Protein AF-X0QBK1-F1 (afdb_monomer)

Solvent-accessible surface area (backbone atoms only — not comparable to full-atom values): 8678 Å² total; per-residue (Å²): 113,50,48,31,39,77,82,34,88,88,35,53,48,76,91,67,54,60,68,76,69,37,38,46,51,24,40,30,43,67,43,90,43,58,64,50,28,72,42,51,38,61,77,75,58,67,80,71,78,30,36,36,35,44,28,54,73,32,58,67,84,60,80,48,94,87,53,78,83,53,75,64,64,56,69,23,43,55,21,43,40,80,62,66,90,90,69,81,79,73,44,44,31,45,34,30,36,44,87,45,61,31,70,42,71,88,78,53,58,99,80,63,76,50,67,46,57,52,52,38,27,73,68,60,24,30,37,37,55,62,37,79,72,58,71,95,39,46,82,32,78,44,80,44,77,64,75,135

Radius of gyration: 14.88 Å; Cα contacts (8 Å, |Δi|>4): 281; chains: 1; bounding box: 32×37×34 Å

pLDDT: mean 77.13, std 16.08, range [35.0, 94.81]

Nearest PDB structures (foldseek):
  3krv-assembly1_B  TM=7.026E-01  e=1.555E-03  Geobacillus stearothermophilus
  8hmo-assembly3_F  TM=6.474E-01  e=1.116E-02  Bacillus smithii
  4f46-assembly2_B  TM=2.440E-01  e=7.493E+00  Homo sapiens

Foldseek 3Di:
DDALCNPPVPGDDPVRDDQVLQKDKEAEAEDEDWFQEEAEVVNVADDDQEEYEYEYPQLDPQPDPPRDDDVSNLRGDYAYDDYPPPDAHRYSEYEYLADANHHGPVPDDPPRDNVPSNVCNVNNYHYHYNDDDPVVRHGHMDMGGHDD

Sequence (148 aa):
MDLPRHFYQDGPAFEDIPLERLSGPGVTLQIGIEPGGVIPLTTSTAPPKGFGQLTSSASTPAEQPGWAPTPTCCNTRASISMPPNGSSTRRQELAVDFATPDLPTYQRTARFDWPIRRYLLRHGVLITEHLKPTTGLAGRHAEFIFRP

Structure (mmCIF, N/CA/C/O backbone):
data_AF-X0QBK1-F1
#
_entry.id   AF-X0QB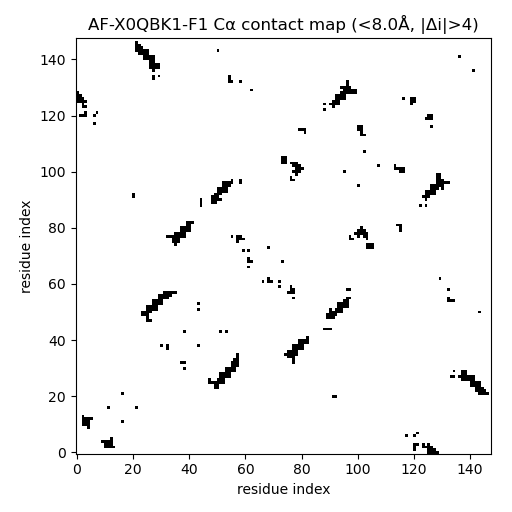K1-F1
#
loop_
_atom_site.group_PDB
_atom_site.id
_atom_site.type_symbol
_atom_site.label_atom_id
_atom_site.label_alt_id
_atom_site.label_comp_id
_atom_site.label_asym_id
_atom_site.label_entity_id
_atom_site.label_se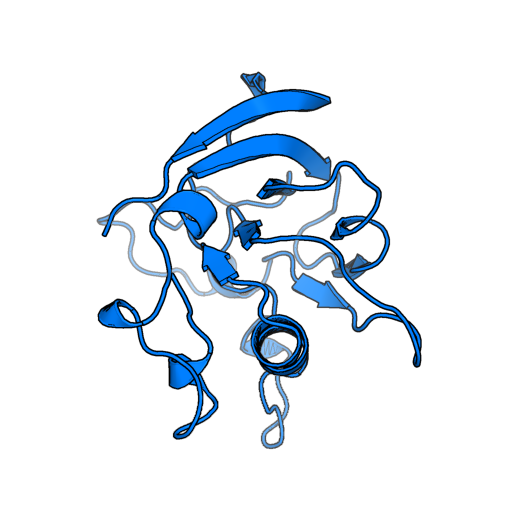q_id
_atom_site.pdbx_PDB_ins_code
_atom_site.Cartn_x
_atom_site.Cartn_y
_atom_site.Cartn_z
_atom_site.occupancy
_atom_site.B_iso_or_equiv
_atom_site.auth_seq_id
_atom_site.auth_comp_id
_atom_site.auth_asym_id
_atom_site.auth_atom_id
_atom_site.pdbx_PDB_model_num
ATOM 1 N N . MET A 1 1 ? -7.672 -2.990 -6.392 1.00 86.62 1 MET A N 1
ATOM 2 C CA . MET A 1 1 ? -7.022 -3.717 -5.289 1.00 86.62 1 MET A CA 1
ATOM 3 C C . MET A 1 1 ? -5.995 -4.643 -5.901 1.00 86.62 1 MET A C 1
ATOM 5 O O . MET A 1 1 ? -6.342 -5.375 -6.824 1.00 86.62 1 MET A O 1
ATOM 9 N N . ASP A 1 2 ? -4.772 -4.608 -5.391 1.00 92.31 2 ASP A N 1
ATOM 10 C CA . ASP A 1 2 ? -3.695 -5.483 -5.826 1.00 92.31 2 ASP A CA 1
ATOM 11 C C . ASP A 1 2 ? -3.560 -6.651 -4.854 1.00 92.31 2 ASP A C 1
ATOM 13 O O . ASP A 1 2 ? -3.513 -6.486 -3.631 1.00 92.31 2 ASP A O 1
ATOM 17 N N . LEU A 1 3 ? -3.472 -7.841 -5.435 1.00 92.44 3 LEU A N 1
ATOM 18 C CA . LEU A 1 3 ? -3.330 -9.117 -4.745 1.00 92.44 3 LEU A CA 1
ATOM 19 C C . LEU A 1 3 ? -1.997 -9.760 -5.117 1.00 92.44 3 LEU A C 1
ATOM 21 O O . LEU A 1 3 ? -1.411 -9.369 -6.124 1.00 92.44 3 LEU A O 1
ATOM 25 N N . PRO A 1 4 ? -1.503 -10.772 -4.385 1.00 94.00 4 PRO A N 1
ATOM 26 C CA . PRO A 1 4 ? -0.222 -11.392 -4.711 1.00 94.00 4 PRO A CA 1
ATOM 27 C C . PRO A 1 4 ? -0.101 -11.861 -6.167 1.00 94.00 4 PRO A C 1
ATOM 29 O O . PRO A 1 4 ? 0.947 -11.629 -6.777 1.00 94.00 4 PRO A O 1
ATOM 32 N N . ARG A 1 5 ? -1.180 -12.395 -6.770 1.00 94.81 5 ARG A N 1
ATOM 33 C CA . ARG A 1 5 ? -1.187 -12.787 -8.194 1.00 94.81 5 ARG A CA 1
ATOM 34 C C . ARG A 1 5 ? -0.971 -11.634 -9.184 1.00 94.81 5 ARG A C 1
ATOM 36 O O . ARG A 1 5 ? -0.636 -11.874 -10.338 1.00 94.81 5 ARG A O 1
ATOM 43 N N . HIS A 1 6 ? -1.070 -10.383 -8.740 1.00 92.31 6 HIS A N 1
ATOM 44 C CA . HIS A 1 6 ? -0.719 -9.216 -9.547 1.00 92.31 6 HIS A CA 1
ATOM 45 C C . HIS A 1 6 ? 0.781 -9.178 -9.923 1.00 92.31 6 HIS A C 1
ATOM 47 O O . HIS A 1 6 ? 1.121 -8.637 -10.970 1.00 92.31 6 HIS A O 1
ATOM 53 N N . PHE A 1 7 ? 1.673 -9.780 -9.118 1.00 93.94 7 PHE A N 1
ATOM 54 C CA . PHE A 1 7 ? 3.126 -9.842 -9.390 1.00 93.94 7 PHE A CA 1
ATOM 55 C C . PHE A 1 7 ? 3.731 -11.249 -9.360 1.00 93.94 7 PHE A C 1
ATOM 57 O O . PHE A 1 7 ? 4.786 -11.470 -9.957 1.00 93.94 7 PHE A O 1
ATOM 64 N N . TYR A 1 8 ? 3.104 -12.186 -8.654 1.00 94.56 8 TYR A N 1
ATOM 65 C CA . TYR A 1 8 ? 3.630 -13.527 -8.423 1.00 94.56 8 TYR A CA 1
ATOM 66 C C . TYR A 1 8 ? 2.646 -14.541 -8.994 1.00 94.56 8 TYR A C 1
ATOM 68 O O . TYR A 1 8 ? 1.541 -14.669 -8.482 1.00 94.56 8 TYR A O 1
ATOM 76 N N . GLN A 1 9 ? 3.012 -15.235 -10.074 1.00 92.69 9 GLN A N 1
ATOM 77 C CA . GLN A 1 9 ? 2.095 -16.150 -10.776 1.00 92.69 9 GLN A CA 1
ATOM 78 C C . GLN A 1 9 ? 1.555 -17.271 -9.875 1.00 92.69 9 GLN A C 1
ATOM 80 O O . GLN A 1 9 ? 0.427 -17.718 -10.053 1.00 92.69 9 GLN A O 1
ATOM 85 N N . ASP A 1 10 ? 2.354 -17.688 -8.899 1.00 94.06 10 ASP A N 1
ATOM 86 C CA . ASP A 1 10 ? 2.045 -18.676 -7.867 1.00 94.06 10 ASP A CA 1
ATOM 87 C C . ASP A 1 10 ? 1.361 -18.075 -6.625 1.00 94.06 10 ASP A C 1
ATOM 89 O O . ASP A 1 10 ? 0.983 -18.799 -5.706 1.00 94.06 10 ASP A O 1
ATOM 93 N N . GLY A 1 11 ? 1.181 -16.754 -6.582 1.00 93.50 11 GLY A N 1
ATOM 94 C CA . GLY A 1 11 ? 0.471 -16.071 -5.511 1.00 93.50 11 GLY A CA 1
ATOM 95 C C . GLY A 1 11 ? -1.044 -16.321 -5.553 1.00 93.50 11 GLY A C 1
ATOM 96 O O . GLY A 1 11 ? -1.608 -16.602 -6.621 1.00 93.50 11 GLY A O 1
ATOM 97 N N . PRO A 1 12 ? -1.741 -16.178 -4.409 1.00 93.75 12 PRO A N 1
ATOM 98 C CA . PRO A 1 12 ? -3.197 -16.256 -4.370 1.00 93.75 12 PRO A CA 1
ATOM 99 C C . PRO A 1 12 ? -3.834 -15.185 -5.265 1.00 93.75 12 PRO A C 1
ATOM 101 O O . PRO A 1 12 ? -3.420 -14.015 -5.257 1.00 93.75 12 PRO A O 1
ATOM 104 N N . ALA A 1 13 ? -4.826 -15.607 -6.047 1.00 93.38 13 ALA A N 1
ATOM 105 C CA . ALA A 1 13 ? -5.744 -14.717 -6.743 1.00 93.38 13 ALA A CA 1
ATOM 106 C C . ALA A 1 13 ? -6.838 -14.226 -5.797 1.00 93.38 13 ALA A C 1
ATOM 108 O O . ALA A 1 13 ? -6.838 -14.527 -4.607 1.00 93.38 13 ALA A O 1
ATOM 109 N N . PHE A 1 14 ? -7.766 -13.447 -6.341 1.00 90.62 14 PHE A N 1
ATOM 110 C CA . PHE A 1 14 ? -8.868 -12.880 -5.583 1.00 90.62 14 PHE A CA 1
ATOM 111 C C . PHE A 1 14 ? -9.750 -13.958 -4.941 1.00 90.62 14 PHE A C 1
ATOM 113 O O . PHE A 1 14 ? -10.032 -13.890 -3.749 1.00 90.62 14 PHE A O 1
ATOM 120 N N . GLU A 1 15 ? -10.117 -14.984 -5.705 1.00 91.69 15 GLU A N 1
ATOM 121 C CA . GLU A 1 15 ? -10.912 -16.131 -5.260 1.00 91.69 15 GLU A CA 1
ATOM 122 C C . GLU A 1 15 ? -10.236 -16.966 -4.161 1.00 91.69 15 GLU A C 1
ATOM 124 O O . GLU A 1 15 ? -10.919 -17.673 -3.423 1.00 91.69 15 GLU A O 1
ATOM 129 N N . ASP A 1 16 ? -8.913 -16.846 -4.022 1.00 93.19 16 ASP A N 1
ATOM 130 C CA . ASP A 1 16 ? -8.119 -17.545 -3.012 1.00 93.19 16 ASP A CA 1
ATOM 131 C C . ASP A 1 16 ? -8.011 -16.747 -1.695 1.00 93.19 16 ASP A C 1
ATOM 133 O O . ASP A 1 16 ? -7.461 -17.249 -0.711 1.00 93.19 16 ASP A O 1
ATOM 137 N N . ILE A 1 17 ? -8.483 -15.491 -1.654 1.00 90.19 17 ILE A N 1
ATOM 138 C CA . ILE A 1 17 ? -8.421 -14.650 -0.454 1.00 90.19 17 ILE A CA 1
ATOM 139 C C . ILE A 1 17 ? -9.628 -14.922 0.452 1.00 90.19 17 ILE A C 1
ATOM 141 O O . ILE A 1 17 ? -10.764 -14.666 0.052 1.00 90.19 17 ILE A O 1
ATOM 145 N N . PRO A 1 18 ? -9.407 -15.354 1.710 1.00 89.75 18 PRO A N 1
ATOM 146 C CA . PRO A 1 18 ? -10.483 -15.473 2.688 1.00 89.75 18 PRO A CA 1
ATOM 147 C C . PRO A 1 18 ? -11.174 -14.125 2.921 1.00 89.75 18 PRO A C 1
ATOM 149 O O . PRO A 1 18 ? -10.504 -13.098 3.056 1.00 89.75 18 PRO A O 1
ATOM 152 N N . LEU A 1 19 ? -12.506 -14.119 3.007 1.00 87.94 19 LEU A N 1
ATOM 153 C CA . LEU A 1 19 ? -13.298 -12.890 3.158 1.00 87.94 19 LEU A CA 1
ATOM 154 C C . LEU A 1 19 ? -12.931 -12.097 4.418 1.00 87.94 19 LEU A C 1
ATOM 156 O O . LEU A 1 19 ? -13.013 -10.871 4.426 1.00 87.94 19 LEU A O 1
ATOM 160 N N . GLU A 1 20 ? -12.455 -12.772 5.463 1.00 86.81 20 GLU A N 1
ATOM 161 C CA . GLU A 1 20 ? -12.002 -12.157 6.715 1.00 86.81 20 GLU A CA 1
ATOM 162 C C . GLU A 1 20 ? -10.771 -11.259 6.514 1.00 86.81 20 GLU A C 1
ATOM 164 O O . GLU A 1 20 ? -10.435 -10.461 7.386 1.00 86.81 20 GLU A O 1
ATOM 169 N N . ARG A 1 21 ? -10.098 -11.376 5.362 1.00 86.62 21 ARG A N 1
ATOM 170 C CA . ARG A 1 21 ? -8.988 -10.510 4.954 1.00 86.62 21 ARG A CA 1
ATOM 171 C C . ARG A 1 21 ? -9.421 -9.267 4.189 1.00 86.62 21 ARG A C 1
ATOM 173 O O . ARG A 1 21 ? -8.575 -8.421 3.922 1.00 86.62 21 ARG A O 1
ATOM 180 N N . LEU A 1 22 ? -10.700 -9.170 3.834 1.00 88.00 22 LEU A N 1
ATOM 181 C CA . LEU A 1 22 ? -11.277 -8.063 3.068 1.00 88.00 22 LEU A CA 1
ATOM 182 C C . LEU A 1 22 ? -12.087 -7.099 3.944 1.00 88.00 22 LEU A C 1
ATOM 184 O O . LEU A 1 22 ? -12.539 -6.055 3.476 1.00 88.00 22 LEU A O 1
ATOM 188 N N . SER A 1 23 ? -12.284 -7.429 5.219 1.00 87.75 23 SER A N 1
ATOM 189 C CA . SER A 1 23 ? -12.925 -6.536 6.178 1.00 87.75 23 SER A CA 1
ATOM 190 C C . SER A 1 23 ? -12.354 -6.687 7.575 1.00 87.75 23 SER A C 1
ATOM 192 O O . SER A 1 23 ? -11.931 -7.775 7.965 1.00 87.75 23 SER A O 1
ATOM 194 N N . GLY A 1 24 ? -12.380 -5.611 8.347 1.00 87.00 24 GLY A N 1
ATOM 195 C CA . GLY A 1 24 ? -11.992 -5.641 9.747 1.00 87.00 24 GLY A CA 1
ATOM 196 C C . GLY A 1 24 ? -11.592 -4.274 10.288 1.00 87.00 24 GLY A C 1
ATOM 197 O O . GLY A 1 24 ? -11.578 -3.274 9.560 1.00 87.00 24 GLY A O 1
ATOM 198 N N . PRO A 1 25 ? -11.188 -4.226 11.565 1.00 86.75 25 PRO A N 1
ATOM 199 C CA . PRO A 1 25 ? -10.786 -2.987 12.196 1.00 86.75 25 PRO A CA 1
ATOM 200 C C . PRO A 1 25 ? -9.473 -2.478 11.602 1.00 86.75 25 PRO A C 1
ATOM 202 O O . PRO A 1 25 ? -8.542 -3.235 11.299 1.00 86.75 25 PRO A O 1
ATOM 205 N N . GLY A 1 26 ? -9.373 -1.163 11.495 1.00 84.12 26 GLY A N 1
ATOM 206 C CA . GLY A 1 26 ? -8.177 -0.487 11.032 1.00 84.12 26 GLY A CA 1
ATOM 207 C C . GLY A 1 26 ? -8.072 0.936 11.544 1.00 84.12 26 GLY A C 1
ATOM 208 O O . GLY A 1 26 ? -8.914 1.403 12.311 1.00 84.12 26 GLY A O 1
ATOM 209 N N . VAL A 1 27 ? -7.030 1.632 11.102 1.00 84.00 27 VAL A N 1
ATOM 210 C CA . VAL A 1 27 ? -6.776 3.035 11.446 1.00 84.00 27 VAL A CA 1
ATOM 211 C C . VAL A 1 27 ? -6.546 3.863 10.187 1.00 84.00 27 VAL A C 1
ATOM 213 O O . VAL A 1 27 ? -5.885 3.417 9.248 1.00 84.00 27 VAL A O 1
ATOM 216 N N . THR A 1 28 ? -7.064 5.088 10.174 1.00 83.81 28 THR A N 1
ATOM 217 C CA . THR A 1 28 ? -6.702 6.075 9.148 1.00 83.81 28 THR A CA 1
ATOM 218 C C . THR A 1 28 ? -5.585 6.960 9.682 1.00 83.81 28 THR A C 1
ATOM 220 O O . THR A 1 28 ? -5.736 7.607 10.718 1.00 83.81 28 THR A O 1
ATOM 223 N N . LEU A 1 29 ? -4.460 7.007 8.978 1.00 82.25 29 LEU A N 1
ATOM 224 C CA . LEU A 1 29 ? -3.322 7.857 9.302 1.00 82.25 29 LEU A CA 1
ATOM 225 C C . LEU A 1 29 ? -3.253 9.001 8.298 1.00 82.25 29 LEU A C 1
ATOM 227 O O . LEU A 1 29 ? -3.024 8.787 7.107 1.00 82.25 29 LEU A O 1
ATOM 231 N N . GLN A 1 30 ? -3.408 10.224 8.797 1.00 82.44 30 GLN A N 1
ATOM 232 C CA . GLN A 1 30 ? -3.119 11.414 8.014 1.00 82.44 30 GLN A CA 1
ATOM 233 C C . GLN A 1 30 ? -1.636 11.735 8.116 1.00 82.44 30 GLN A C 1
ATOM 235 O O . GLN A 1 30 ? -1.113 11.972 9.204 1.00 82.44 30 GLN A O 1
ATOM 240 N N . ILE A 1 31 ? -0.965 11.737 6.969 1.00 79.06 31 ILE A N 1
ATOM 241 C CA . ILE A 1 31 ? 0.456 12.032 6.872 1.00 79.06 31 ILE A CA 1
ATOM 242 C C . ILE A 1 31 ? 0.607 13.385 6.182 1.00 79.06 31 ILE A C 1
ATOM 244 O O . ILE A 1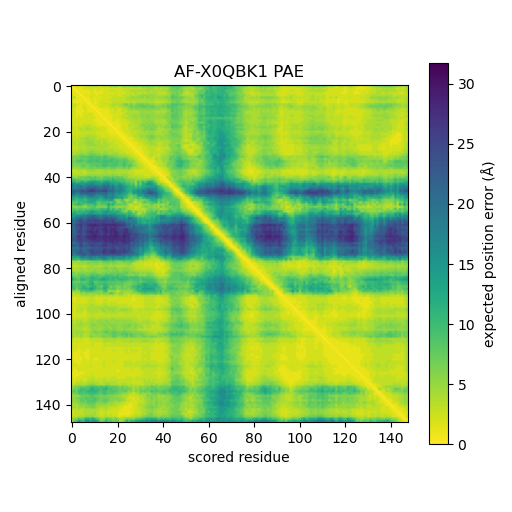 31 ? 0.268 13.550 5.008 1.00 79.06 31 ILE A O 1
ATOM 248 N N . GLY A 1 32 ? 1.102 14.358 6.947 1.00 77.69 32 GLY A N 1
ATOM 249 C CA . GLY A 1 32 ? 1.474 15.671 6.438 1.00 77.69 32 GLY A CA 1
ATOM 250 C C . GLY A 1 32 ? 2.784 15.568 5.671 1.00 77.69 32 GLY A C 1
ATOM 251 O O . GLY A 1 32 ? 3.851 15.543 6.280 1.00 77.69 32 GLY A O 1
ATOM 252 N N . ILE A 1 33 ? 2.696 15.475 4.348 1.00 76.06 33 ILE A N 1
ATOM 253 C CA . ILE A 1 33 ? 3.848 15.524 3.447 1.00 76.06 33 ILE A CA 1
ATOM 254 C C . ILE A 1 33 ? 3.573 16.499 2.316 1.00 76.06 33 ILE A C 1
ATOM 256 O O . ILE A 1 33 ? 2.432 16.670 1.877 1.00 76.06 33 ILE A O 1
ATOM 260 N N . GLU A 1 34 ? 4.650 17.111 1.844 1.00 75.19 34 GLU A N 1
ATOM 261 C CA . GLU A 1 34 ? 4.624 17.951 0.659 1.00 75.19 34 GLU A CA 1
ATOM 262 C C . GLU A 1 34 ? 4.384 17.119 -0.614 1.00 75.19 34 GLU A C 1
ATOM 264 O O . GLU A 1 34 ? 4.675 15.916 -0.643 1.00 75.19 34 GLU A O 1
ATOM 269 N N . PRO A 1 35 ? 3.891 17.754 -1.691 1.00 73.06 35 PRO A N 1
ATOM 270 C CA . PRO A 1 35 ? 3.925 17.222 -3.049 1.00 73.06 35 PRO A CA 1
ATOM 271 C C . PRO A 1 35 ? 5.239 16.499 -3.395 1.00 73.06 35 PRO A C 1
ATOM 273 O O . PRO A 1 35 ? 6.319 17.076 -3.310 1.00 73.06 35 PRO A O 1
AT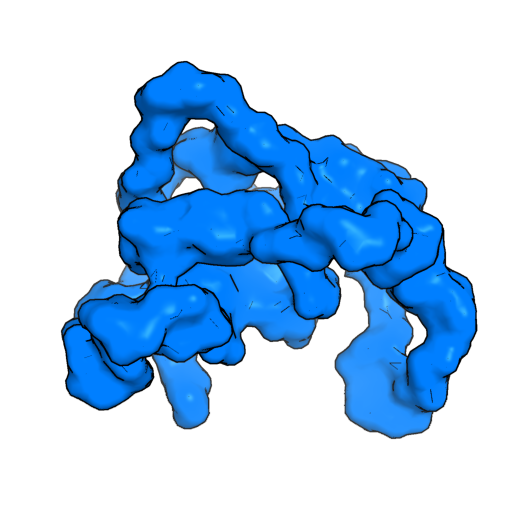OM 276 N N . GLY A 1 36 ? 5.150 15.234 -3.812 1.00 74.12 36 GLY A N 1
ATOM 277 C CA . GLY A 1 36 ? 6.309 14.393 -4.145 1.00 74.12 36 GLY A CA 1
ATOM 278 C C . GLY A 1 36 ? 7.028 13.794 -2.931 1.00 74.12 36 GLY A C 1
ATOM 279 O O . GLY A 1 36 ? 8.080 13.174 -3.089 1.00 74.12 36 GLY A O 1
ATOM 280 N N . GLY A 1 37 ? 6.483 13.981 -1.727 1.00 80.50 37 GLY A N 1
ATOM 281 C CA . GLY A 1 37 ? 7.044 13.471 -0.484 1.00 80.50 37 GLY A CA 1
ATOM 282 C C . GLY A 1 37 ? 7.104 11.944 -0.422 1.00 80.50 37 GLY A C 1
ATOM 283 O O . GLY A 1 37 ? 6.315 11.226 -1.041 1.00 80.50 37 GLY A O 1
ATOM 284 N N . VAL A 1 38 ? 8.051 11.443 0.371 1.00 85.06 38 VAL A N 1
ATOM 285 C CA . VAL A 1 38 ? 8.271 10.009 0.575 1.00 85.06 38 VAL A CA 1
ATOM 286 C C . VAL A 1 38 ? 7.888 9.638 2.004 1.00 85.06 38 VAL A C 1
ATOM 288 O O . VAL A 1 38 ? 8.446 10.156 2.969 1.00 85.06 38 VAL A O 1
ATOM 291 N N . ILE A 1 39 ? 6.931 8.728 2.134 1.00 84.62 39 ILE A N 1
ATOM 292 C CA . ILE A 1 39 ? 6.417 8.197 3.390 1.00 84.62 39 ILE A CA 1
ATOM 293 C C . ILE A 1 39 ? 7.249 6.967 3.771 1.00 84.62 39 ILE A C 1
ATOM 295 O O . ILE A 1 39 ? 7.274 5.990 3.024 1.00 84.62 39 ILE A O 1
ATOM 299 N N . PRO A 1 40 ? 7.903 6.931 4.939 1.00 82.31 40 PRO A N 1
ATOM 300 C CA . PRO A 1 40 ? 8.559 5.713 5.391 1.00 82.31 40 PRO A CA 1
ATOM 301 C C . PRO A 1 40 ? 7.550 4.580 5.591 1.00 82.31 40 PRO A C 1
ATOM 303 O O . PRO A 1 40 ? 6.536 4.762 6.273 1.00 82.31 40 PRO A O 1
ATOM 306 N N . LEU A 1 41 ? 7.828 3.377 5.068 1.00 76.75 41 LEU A N 1
ATOM 307 C CA . LEU A 1 41 ? 6.932 2.236 5.301 1.00 76.75 41 LEU A CA 1
ATOM 308 C C . LEU A 1 41 ? 6.809 1.906 6.799 1.00 76.75 41 LEU A C 1
ATOM 310 O O . LEU A 1 41 ? 5.772 1.420 7.238 1.00 76.75 41 LEU A O 1
ATOM 314 N N . THR A 1 42 ? 7.814 2.237 7.612 1.00 70.81 42 THR A N 1
ATOM 315 C CA . THR A 1 42 ? 7.765 2.124 9.081 1.00 70.81 42 THR A CA 1
ATOM 316 C C . THR A 1 42 ? 6.669 3.001 9.703 1.00 70.81 42 THR A C 1
ATOM 318 O O . THR A 1 42 ? 5.943 2.556 10.591 1.00 70.81 42 THR A O 1
ATOM 321 N N . THR A 1 43 ? 6.459 4.210 9.179 1.00 65.88 43 THR A N 1
ATOM 322 C CA . THR A 1 43 ? 5.345 5.100 9.558 1.00 65.88 43 THR A CA 1
ATOM 323 C C . THR A 1 43 ? 4.001 4.529 9.102 1.00 65.88 43 THR A C 1
ATOM 325 O O . THR A 1 43 ? 2.997 4.643 9.799 1.00 65.88 43 THR A O 1
ATOM 328 N N . SER A 1 44 ? 3.999 3.824 7.970 1.00 58.66 44 SER A N 1
ATOM 329 C CA . SER A 1 44 ? 2.861 3.052 7.463 1.00 58.66 44 SER A CA 1
ATOM 330 C C . SER A 1 44 ? 2.707 1.665 8.105 1.00 58.66 44 SER A C 1
ATOM 332 O O . SER A 1 44 ? 1.928 0.857 7.621 1.00 58.66 44 SER A O 1
ATOM 334 N N . THR A 1 45 ? 3.446 1.310 9.159 1.00 54.28 45 THR A N 1
ATOM 335 C CA . THR A 1 45 ? 3.364 -0.042 9.760 1.00 54.28 45 THR A CA 1
ATOM 336 C C . THR A 1 45 ? 3.282 -0.050 11.286 1.00 54.28 45 THR A C 1
ATOM 338 O O . THR A 1 45 ? 3.051 -1.115 11.859 1.00 54.28 45 THR A O 1
ATOM 341 N N . ALA A 1 46 ? 3.351 1.108 11.954 1.00 47.03 46 ALA A N 1
ATOM 342 C CA . ALA A 1 46 ? 3.047 1.214 13.385 1.00 47.03 46 ALA A CA 1
ATOM 343 C C . ALA A 1 46 ? 1.581 0.783 13.684 1.00 47.03 46 ALA A C 1
ATOM 345 O O . ALA A 1 46 ? 0.703 1.032 12.849 1.00 47.03 46 ALA A O 1
ATOM 346 N N . PRO A 1 47 ? 1.316 0.071 14.805 1.00 48.81 47 PRO A N 1
ATOM 347 C CA . PRO A 1 47 ? 0.207 -0.887 14.922 1.00 48.81 47 PRO A CA 1
ATOM 348 C C . PRO A 1 47 ? -1.130 -0.206 15.275 1.00 48.81 47 PRO A C 1
ATOM 350 O O . PRO A 1 47 ? -1.130 0.845 15.914 1.00 48.81 47 PRO A O 1
ATOM 353 N N . PRO A 1 48 ? -2.268 -0.800 14.863 1.00 49.47 48 PRO A N 1
ATOM 354 C CA . PRO A 1 48 ? -2.696 -2.126 15.323 1.00 49.47 48 PRO A CA 1
ATOM 355 C C . PRO A 1 48 ? -2.664 -3.199 14.225 1.00 49.47 48 PRO A C 1
ATOM 357 O O . PRO A 1 48 ? -2.566 -2.900 13.039 1.00 49.47 48 PRO A O 1
ATOM 360 N N . LYS A 1 49 ? -2.767 -4.477 14.620 1.00 53.38 49 LYS A N 1
ATOM 361 C CA . LYS A 1 49 ? -3.153 -5.565 13.701 1.00 53.38 49 LYS A CA 1
ATOM 362 C C . LYS A 1 49 ? -4.406 -5.129 12.926 1.00 53.38 49 LYS A C 1
ATOM 364 O O . LYS A 1 49 ? -5.369 -4.726 13.570 1.00 53.38 49 LYS A O 1
ATOM 369 N N . GLY A 1 50 ? -4.408 -5.243 11.599 1.00 58.59 50 GLY A N 1
ATOM 370 C CA . GLY A 1 50 ? -5.590 -4.923 10.792 1.00 58.59 50 GLY A CA 1
ATOM 371 C C . GLY A 1 50 ? -5.289 -4.089 9.552 1.00 58.59 50 GLY A C 1
ATOM 372 O O . GLY A 1 50 ? -4.216 -4.218 8.952 1.00 58.59 50 GLY A O 1
ATOM 373 N N . PHE A 1 51 ? -6.272 -3.280 9.172 1.00 60.25 51 PHE A N 1
ATOM 374 C CA . PHE A 1 51 ? -6.260 -2.423 7.989 1.00 60.25 51 PHE A CA 1
ATOM 375 C C . PHE A 1 51 ? -5.638 -1.066 8.318 1.00 60.25 51 PHE A C 1
ATOM 377 O O . PHE A 1 51 ? -5.739 -0.570 9.443 1.00 60.25 51 PHE A O 1
ATOM 384 N N . GLY A 1 52 ? -4.991 -0.436 7.343 1.00 64.00 52 GLY A N 1
ATOM 385 C CA . GLY A 1 52 ? -4.532 0.934 7.520 1.00 64.00 52 GLY A CA 1
ATOM 386 C C . GLY A 1 52 ? -4.671 1.739 6.248 1.00 64.00 52 GLY A C 1
ATOM 387 O O . GLY A 1 52 ? -4.107 1.358 5.225 1.00 64.00 52 GLY A O 1
ATOM 388 N N . GLN A 1 53 ? -5.387 2.858 6.336 1.00 71.62 53 GLN A N 1
ATOM 389 C CA . GLN A 1 53 ? -5.452 3.843 5.266 1.00 71.62 53 GLN A CA 1
ATOM 390 C C . GLN A 1 53 ? -4.427 4.941 5.532 1.00 71.62 53 GLN A C 1
ATOM 392 O O . GLN A 1 53 ? -4.457 5.578 6.583 1.00 71.62 53 GLN A O 1
ATOM 397 N N . LEU A 1 54 ? -3.528 5.173 4.584 1.00 71.50 54 LEU A N 1
ATOM 398 C CA . LEU A 1 54 ? -2.727 6.382 4.541 1.00 71.50 54 LEU A CA 1
ATOM 399 C C . LEU A 1 54 ? -3.449 7.418 3.695 1.00 71.50 54 LEU A C 1
ATOM 401 O O . LEU A 1 54 ? -3.780 7.160 2.539 1.00 71.50 54 LEU A O 1
ATOM 405 N N . THR A 1 55 ? -3.651 8.593 4.272 1.00 65.25 55 THR A N 1
ATOM 406 C CA . THR A 1 55 ? -4.110 9.766 3.532 1.00 65.25 55 THR A CA 1
ATOM 407 C C . THR A 1 55 ? -2.994 10.792 3.501 1.00 65.25 55 THR A C 1
ATOM 409 O O . THR A 1 55 ? -2.486 11.167 4.566 1.00 65.25 55 THR A O 1
ATOM 412 N N . SER A 1 56 ? -2.615 11.253 2.314 1.00 60.62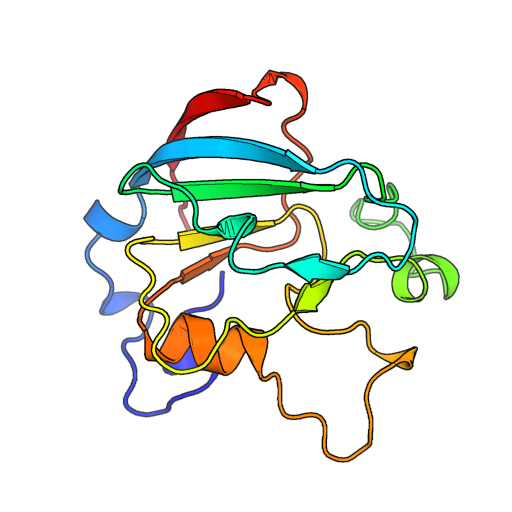 56 SER A N 1
ATOM 413 C CA . SER A 1 56 ? -1.631 12.323 2.168 1.00 60.62 56 SER A CA 1
ATOM 414 C C . SER A 1 56 ? -2.320 13.685 2.050 1.00 60.62 56 SER A C 1
ATOM 416 O O . SER A 1 56 ? -3.353 13.832 1.406 1.00 60.62 56 SER A O 1
ATOM 418 N N . SER A 1 57 ? -1.744 14.728 2.645 1.00 56.72 57 SER A N 1
ATOM 419 C CA . SER A 1 57 ? -2.176 16.111 2.371 1.00 56.72 57 SER A CA 1
ATOM 420 C C . SER A 1 57 ? -1.862 16.563 0.939 1.00 56.72 57 SER A C 1
ATOM 422 O 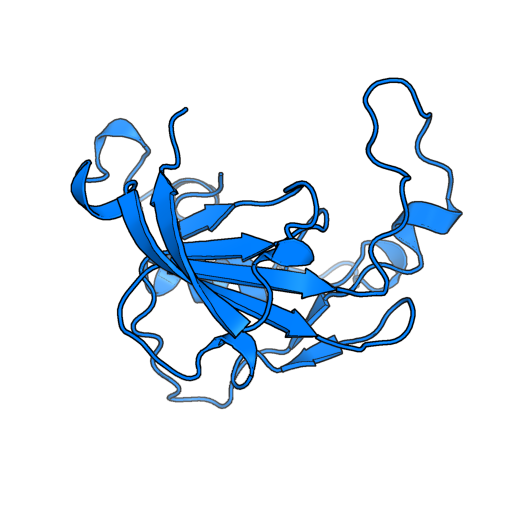O . SER A 1 57 ? -2.429 17.544 0.467 1.00 56.72 57 SER A O 1
ATOM 424 N N . ALA A 1 58 ? -0.966 15.846 0.254 1.00 52.03 58 ALA A N 1
ATOM 425 C CA . ALA A 1 58 ? -0.533 16.104 -1.116 1.00 52.03 58 ALA A CA 1
ATOM 426 C C . ALA A 1 58 ? -1.442 15.463 -2.183 1.00 52.03 58 ALA A C 1
ATOM 428 O O . ALA A 1 58 ? -1.172 15.596 -3.381 1.00 52.03 58 ALA A O 1
ATOM 429 N N . SER A 1 59 ? -2.512 14.775 -1.771 1.00 52.09 59 SER A N 1
ATOM 430 C CA . SER A 1 59 ? -3.488 14.144 -2.660 1.00 52.09 59 SER A CA 1
ATOM 431 C C . SER A 1 59 ? -4.214 15.223 -3.454 1.00 52.09 59 SER A C 1
ATOM 433 O O . SER A 1 59 ? -5.148 15.869 -2.978 1.00 52.09 59 SER A O 1
ATOM 435 N N . THR A 1 60 ? -3.740 15.479 -4.671 1.00 44.62 60 THR A N 1
ATOM 436 C CA . THR A 1 60 ? -4.382 16.443 -5.561 1.00 44.62 60 THR A CA 1
ATOM 437 C C . THR A 1 60 ? -5.737 15.890 -6.025 1.00 44.62 60 THR A C 1
ATOM 439 O O . THR A 1 60 ? -5.856 14.684 -6.234 1.00 44.62 60 THR A O 1
ATOM 442 N N . PRO A 1 61 ? -6.764 16.734 -6.253 1.00 43.53 61 PRO A N 1
ATOM 443 C CA . PRO A 1 61 ? -8.108 16.308 -6.687 1.00 43.53 61 PRO A CA 1
ATOM 444 C C . PRO A 1 61 ? -8.182 15.610 -8.061 1.00 43.53 61 PRO A C 1
ATOM 446 O O . PRO A 1 61 ? -9.270 15.421 -8.599 1.00 43.53 61 PRO A O 1
ATOM 449 N N . ALA A 1 62 ? -7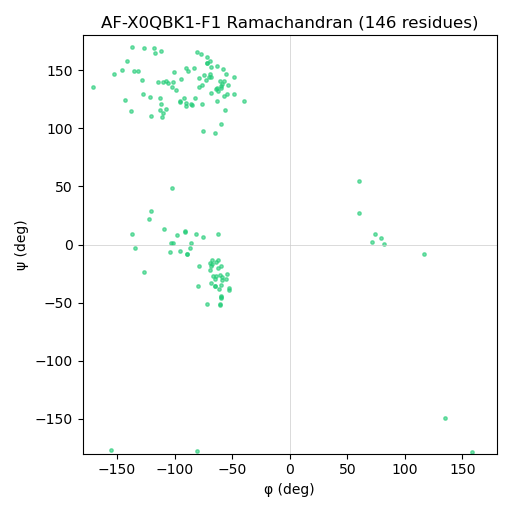.045 15.272 -8.666 1.00 43.41 62 ALA A N 1
ATOM 450 C CA . ALA A 1 62 ? -6.889 14.979 -10.085 1.00 43.41 62 ALA A CA 1
ATOM 451 C C . ALA A 1 62 ? -7.415 13.605 -10.538 1.00 43.41 62 ALA A C 1
ATOM 453 O O . ALA A 1 62 ? -7.212 13.233 -11.688 1.00 43.41 62 ALA A O 1
ATOM 454 N N . GLU A 1 63 ? -8.086 12.853 -9.667 1.00 45.88 63 GLU A N 1
ATOM 455 C CA . GLU A 1 63 ? -8.597 11.508 -9.970 1.00 45.88 63 GLU A CA 1
ATOM 456 C C . GLU A 1 63 ? -10.121 11.419 -9.804 1.00 45.88 63 GLU A C 1
ATOM 458 O O . GLU A 1 63 ? -10.687 10.368 -9.521 1.00 45.88 63 GLU A O 1
ATOM 463 N N . GLN A 1 64 ? -10.812 12.544 -10.005 1.00 39.19 64 GLN A N 1
ATOM 464 C CA . GLN A 1 64 ? -12.243 12.541 -10.306 1.00 39.19 64 GLN A CA 1
ATOM 465 C C . GLN A 1 64 ? -12.455 11.930 -11.708 1.00 39.19 64 GLN A C 1
ATOM 467 O O . GLN A 1 64 ? -11.799 12.377 -12.658 1.00 39.19 64 GLN A O 1
ATOM 472 N N . PRO A 1 65 ? -13.365 10.951 -11.887 1.00 35.47 65 PRO A N 1
ATOM 473 C CA . PRO A 1 65 ? -13.707 10.434 -13.210 1.00 35.47 65 PRO A CA 1
ATOM 474 C C . PRO A 1 65 ? -14.174 11.587 -14.111 1.00 35.47 65 PRO A C 1
ATOM 476 O O . PRO A 1 65 ? -15.180 12.230 -13.823 1.00 35.47 65 PRO A O 1
ATOM 479 N N . GLY A 1 66 ? -13.421 11.876 -15.177 1.00 37.72 66 GLY A N 1
ATOM 480 C CA . GLY A 1 66 ? -13.709 12.966 -16.121 1.00 37.72 66 GLY A CA 1
ATOM 481 C C . GLY A 1 66 ? -12.658 14.079 -16.187 1.00 37.72 66 GLY A C 1
ATOM 482 O O . GLY A 1 66 ? -12.721 14.904 -17.096 1.00 37.72 66 GLY A O 1
ATOM 483 N N . TRP A 1 67 ? -11.663 14.094 -15.295 1.00 35.00 67 TRP A N 1
ATOM 484 C CA . TRP A 1 67 ? -10.514 14.994 -15.425 1.00 35.00 67 TRP A CA 1
ATOM 485 C C . TRP A 1 67 ? -9.402 14.304 -16.227 1.00 35.00 67 TRP A C 1
ATOM 487 O O . TRP A 1 67 ? -8.904 13.252 -15.832 1.00 35.00 67 TRP A O 1
ATOM 497 N N . ALA A 1 68 ? -9.015 14.867 -17.375 1.00 40.41 68 ALA A N 1
ATOM 498 C CA . ALA A 1 68 ? -7.876 14.357 -18.138 1.00 40.41 68 ALA A CA 1
ATOM 499 C C . ALA A 1 68 ? -6.607 14.422 -17.264 1.00 40.41 68 ALA A C 1
ATOM 501 O O . ALA A 1 68 ? -6.403 15.446 -16.604 1.00 40.41 68 ALA A O 1
ATOM 502 N N . PRO A 1 69 ? -5.746 13.385 -17.243 1.00 45.69 69 PRO A N 1
ATOM 503 C CA . PRO A 1 69 ? -4.529 13.403 -16.443 1.00 45.69 69 PRO A CA 1
ATOM 504 C C . PRO A 1 69 ? -3.657 14.574 -16.899 1.00 45.69 69 PRO A C 1
ATOM 506 O O . PRO A 1 69 ? -3.029 14.534 -17.956 1.00 45.69 69 PRO A O 1
ATOM 509 N N . THR A 1 70 ? -3.634 15.653 -16.120 1.00 45.78 70 THR A N 1
ATOM 510 C CA . THR A 1 70 ? -2.688 16.738 -16.354 1.00 45.78 70 THR A CA 1
ATOM 511 C C . THR A 1 70 ? -1.304 16.237 -15.935 1.00 45.78 70 THR A C 1
ATOM 513 O O . THR A 1 70 ? -1.191 15.539 -14.925 1.00 45.78 70 THR A O 1
ATOM 516 N N . PRO A 1 71 ? -0.219 16.568 -16.654 1.00 45.97 71 PRO A N 1
ATOM 517 C CA . PRO A 1 71 ? 1.131 16.101 -16.311 1.00 45.97 71 PRO A CA 1
ATOM 518 C C . PRO A 1 71 ? 1.536 16.436 -14.864 1.00 45.97 71 PRO A C 1
ATOM 520 O O . PRO A 1 71 ? 2.315 15.713 -14.248 1.00 45.97 71 PRO A O 1
ATOM 523 N N . THR A 1 72 ? 0.942 17.477 -14.279 1.00 49.28 72 THR A N 1
ATOM 524 C CA . THR A 1 72 ? 1.154 17.894 -12.891 1.00 49.28 72 THR A CA 1
ATOM 525 C C . THR A 1 72 ? 0.675 16.867 -11.864 1.00 49.28 72 THR A C 1
ATOM 527 O O . THR A 1 72 ? 1.349 16.692 -10.855 1.00 49.28 72 THR A O 1
ATOM 530 N N . CYS A 1 73 ? -0.430 16.146 -12.108 1.00 50.22 73 CYS A N 1
ATOM 531 C CA . CYS A 1 73 ? -0.940 15.164 -11.141 1.00 50.22 73 CYS A CA 1
ATOM 532 C C . CYS A 1 73 ? -0.002 13.965 -10.970 1.00 50.22 73 CYS A C 1
ATOM 534 O O . CYS A 1 73 ? 0.047 13.373 -9.901 1.00 50.22 73 CYS A O 1
ATOM 536 N N . CYS A 1 74 ? 0.787 13.636 -11.997 1.00 48.78 74 CYS A N 1
ATOM 537 C CA . CYS A 1 74 ? 1.801 12.584 -11.956 1.00 48.78 74 CYS A CA 1
ATOM 538 C C . CYS A 1 74 ? 3.087 12.997 -11.254 1.00 48.78 74 CYS A C 1
ATOM 540 O O . CYS A 1 74 ? 3.827 12.117 -10.820 1.00 48.78 74 CYS A O 1
ATOM 542 N N . ASN A 1 75 ? 3.315 14.302 -11.096 1.00 51.72 75 ASN A N 1
ATOM 543 C CA . ASN A 1 75 ? 4.605 14.855 -10.698 1.00 51.72 75 ASN A CA 1
ATOM 544 C C . ASN A 1 75 ? 4.702 15.247 -9.216 1.00 51.72 75 ASN A C 1
ATOM 546 O O . ASN A 1 75 ? 5.727 15.762 -8.781 1.00 51.72 75 ASN A O 1
ATOM 550 N N . THR A 1 76 ? 3.638 15.029 -8.445 1.00 57.97 76 THR A N 1
ATOM 551 C CA . THR A 1 76 ? 3.507 15.534 -7.070 1.00 57.97 76 THR A CA 1
ATOM 552 C C . THR A 1 76 ? 2.928 14.513 -6.094 1.00 57.97 76 THR A C 1
ATOM 554 O O . THR A 1 76 ? 2.625 14.854 -4.952 1.00 57.97 76 THR A O 1
ATOM 557 N N . ARG A 1 77 ? 2.774 13.250 -6.508 1.00 71.31 77 ARG A N 1
ATOM 558 C CA . ARG A 1 77 ? 2.192 12.215 -5.645 1.00 71.31 77 ARG A CA 1
ATOM 559 C C . ARG A 1 77 ? 3.168 11.769 -4.565 1.00 71.31 77 ARG A C 1
ATOM 561 O O . ARG A 1 77 ? 4.373 11.678 -4.799 1.00 71.31 77 ARG A O 1
ATOM 568 N N . ALA A 1 78 ? 2.604 11.449 -3.408 1.00 78.00 78 ALA A N 1
ATOM 569 C CA . ALA A 1 78 ? 3.293 10.714 -2.367 1.00 78.00 78 ALA A CA 1
ATOM 570 C C . ALA A 1 78 ? 3.786 9.358 -2.890 1.00 78.00 78 ALA A C 1
ATOM 572 O O . ALA A 1 78 ? 3.162 8.748 -3.757 1.00 78.00 78 ALA A O 1
ATOM 573 N N . SER A 1 79 ? 4.879 8.868 -2.320 1.00 82.25 79 SER A N 1
ATOM 574 C CA . SER A 1 79 ? 5.330 7.485 -2.488 1.00 82.25 79 SER A CA 1
ATOM 575 C C . SER A 1 79 ? 5.784 6.927 -1.150 1.00 82.25 79 SER A C 1
ATOM 577 O O . SER A 1 79 ? 5.899 7.668 -0.175 1.00 82.25 79 SER A O 1
ATOM 579 N N . ILE A 1 80 ? 6.034 5.627 -1.082 1.00 87.00 80 ILE A N 1
ATOM 580 C CA . ILE A 1 80 ? 6.513 4.954 0.119 1.00 87.00 80 ILE A CA 1
ATOM 581 C C . ILE A 1 80 ? 7.967 4.520 -0.091 1.00 87.00 80 ILE A C 1
ATOM 583 O O . ILE A 1 80 ? 8.333 4.057 -1.169 1.00 87.00 80 ILE A O 1
ATOM 587 N N . SER A 1 81 ? 8.815 4.661 0.931 1.00 88.31 81 SER A N 1
ATOM 588 C CA . SER A 1 81 ? 10.178 4.117 0.897 1.00 88.31 81 SER A CA 1
ATOM 589 C C . SER A 1 81 ? 10.243 2.694 1.436 1.00 88.31 81 SER A C 1
ATOM 591 O O . SER A 1 81 ? 9.460 2.291 2.299 1.00 88.31 81 SER A O 1
ATOM 593 N N . MET A 1 82 ? 11.221 1.932 0.940 1.00 86.94 82 MET A N 1
ATOM 594 C CA . MET A 1 82 ? 11.472 0.572 1.408 1.00 86.94 82 MET A CA 1
ATOM 595 C C . MET A 1 82 ? 11.734 0.553 2.918 1.00 86.94 82 MET A C 1
ATOM 597 O O . MET A 1 82 ? 12.426 1.435 3.438 1.00 86.94 82 MET A O 1
ATOM 601 N N . PRO A 1 83 ? 11.223 -0.459 3.634 1.00 82.00 83 PRO A N 1
ATOM 602 C CA . PRO A 1 83 ? 11.555 -0.626 5.033 1.00 82.00 83 PRO A CA 1
ATOM 603 C C . PRO A 1 83 ? 13.010 -1.104 5.181 1.00 82.00 83 PRO A C 1
ATOM 605 O O . PRO A 1 83 ? 13.578 -1.678 4.246 1.00 82.00 83 PRO A O 1
ATOM 608 N N . PRO A 1 84 ? 13.611 -0.948 6.372 1.00 80.62 84 PRO A N 1
ATOM 609 C CA . PRO A 1 84 ? 14.883 -1.585 6.692 1.00 80.62 84 PRO A CA 1
ATOM 610 C C . PRO A 1 84 ? 14.825 -3.106 6.492 1.00 80.62 84 PRO A C 1
ATOM 612 O O . PRO A 1 84 ? 13.795 -3.737 6.759 1.00 80.62 84 PRO A O 1
ATOM 615 N N . ASN A 1 85 ? 15.942 -3.712 6.082 1.00 77.00 85 ASN A N 1
ATOM 616 C CA . ASN A 1 85 ? 16.052 -5.167 5.950 1.00 77.00 85 ASN A CA 1
ATOM 617 C C . ASN A 1 85 ? 15.663 -5.878 7.256 1.00 77.00 85 ASN A C 1
ATOM 619 O O . ASN A 1 85 ? 16.049 -5.454 8.343 1.00 77.00 85 ASN A O 1
ATOM 623 N N . GLY A 1 86 ? 14.904 -6.969 7.140 1.00 68.88 86 GLY A N 1
ATOM 624 C CA . GLY A 1 86 ? 14.404 -7.728 8.292 1.00 68.88 86 GLY A CA 1
ATOM 625 C C . GLY A 1 86 ? 13.138 -7.154 8.938 1.00 68.88 86 GLY A C 1
ATOM 626 O O . GLY A 1 86 ? 12.624 -7.747 9.885 1.00 68.88 86 GLY A O 1
ATOM 627 N N . SER A 1 87 ? 12.593 -6.045 8.425 1.00 72.44 87 SER A N 1
ATOM 628 C CA . SER A 1 87 ? 11.284 -5.558 8.865 1.00 72.44 87 SER A CA 1
ATOM 629 C C . SER A 1 87 ? 10.195 -6.569 8.512 1.00 72.44 87 SER A C 1
ATOM 631 O O . SER A 1 87 ? 10.131 -7.055 7.381 1.00 72.44 87 SER A O 1
ATOM 633 N N . SER A 1 88 ? 9.321 -6.856 9.475 1.00 65.75 88 SER A N 1
ATOM 634 C CA . SER A 1 88 ? 8.094 -7.619 9.256 1.00 65.75 88 SER A CA 1
ATOM 635 C C . SER A 1 88 ? 6.900 -6.676 9.330 1.00 65.75 88 SER A C 1
ATOM 637 O O . SER A 1 88 ? 6.857 -5.771 10.163 1.00 65.75 88 SER A O 1
ATOM 639 N N . THR A 1 89 ? 5.923 -6.886 8.457 1.00 69.44 89 THR A N 1
ATOM 640 C CA . THR A 1 89 ? 4.629 -6.208 8.527 1.00 69.44 89 THR A CA 1
ATOM 641 C C . THR A 1 89 ? 3.584 -7.196 9.027 1.00 69.44 89 THR A C 1
ATOM 643 O O . THR A 1 89 ? 3.596 -8.369 8.661 1.00 69.44 89 THR A O 1
ATOM 646 N N . ARG A 1 90 ? 2.693 -6.731 9.907 1.00 67.25 90 ARG A N 1
ATOM 647 C CA . ARG A 1 90 ? 1.539 -7.504 10.403 1.00 67.25 90 ARG A CA 1
ATOM 648 C C . ARG A 1 90 ? 0.211 -6.973 9.858 1.00 67.25 90 ARG A C 1
ATOM 650 O O . ARG A 1 90 ? -0.842 -7.299 10.406 1.00 67.25 90 ARG A O 1
ATOM 657 N N . ARG A 1 91 ? 0.254 -6.111 8.838 1.00 71.31 91 ARG A N 1
ATOM 658 C CA . ARG A 1 91 ? -0.957 -5.565 8.220 1.00 71.31 91 ARG A CA 1
ATOM 659 C C . ARG A 1 91 ? -1.577 -6.572 7.273 1.00 71.31 91 ARG A C 1
ATOM 661 O O . ARG A 1 91 ? -0.870 -7.294 6.581 1.00 71.31 91 ARG A O 1
ATOM 668 N N . GLN A 1 92 ? -2.902 -6.586 7.244 1.00 78.62 92 GLN A N 1
ATOM 669 C CA . GLN A 1 92 ? -3.635 -7.368 6.252 1.00 78.62 92 GLN A CA 1
ATOM 670 C C . GLN A 1 92 ? -3.668 -6.637 4.910 1.00 78.62 92 GLN A C 1
ATOM 672 O O . GLN A 1 92 ? -3.542 -7.271 3.863 1.00 78.62 92 GLN A O 1
ATOM 677 N N . GLU A 1 93 ? -3.764 -5.308 4.970 1.00 86.38 93 GLU A N 1
ATOM 678 C CA . GLU A 1 93 ? -3.934 -4.444 3.813 1.00 86.38 93 GLU A CA 1
ATOM 679 C C . GLU A 1 93 ? -3.357 -3.042 4.061 1.00 86.38 93 GLU A C 1
ATOM 681 O O . GLU A 1 93 ? -3.380 -2.520 5.185 1.00 86.38 93 GLU A O 1
ATOM 686 N N . LEU A 1 94 ? -2.844 -2.441 2.990 1.00 88.50 94 LEU A N 1
ATOM 687 C CA . LEU A 1 94 ? -2.464 -1.042 2.896 1.00 88.50 94 LEU A CA 1
ATOM 688 C C . LEU A 1 94 ? -3.401 -0.327 1.919 1.00 88.50 94 LEU A C 1
ATOM 690 O O . LEU A 1 94 ? -3.391 -0.590 0.722 1.00 88.50 94 LEU A O 1
ATOM 694 N N . ALA A 1 95 ? -4.157 0.625 2.440 1.00 88.00 95 ALA A N 1
ATOM 695 C CA . ALA A 1 95 ? -5.032 1.493 1.676 1.00 88.00 95 ALA A CA 1
ATOM 696 C C . ALA A 1 95 ? -4.368 2.869 1.497 1.00 88.00 95 ALA A C 1
ATOM 698 O O . ALA A 1 95 ? -3.819 3.415 2.453 1.00 88.00 95 ALA A O 1
ATOM 699 N N . VAL A 1 96 ? -4.412 3.446 0.300 1.00 85.75 96 VAL A N 1
ATOM 700 C CA . VAL A 1 96 ? -3.845 4.768 -0.004 1.00 85.75 96 VAL A CA 1
ATOM 701 C C . VAL A 1 96 ? -4.815 5.606 -0.832 1.00 85.75 96 VAL A C 1
ATOM 703 O O . VAL A 1 96 ? -5.597 5.086 -1.629 1.00 85.75 96 VAL A O 1
ATOM 706 N N . ASP A 1 97 ? -4.760 6.922 -0.650 1.00 82.94 97 ASP A N 1
ATOM 707 C CA . ASP A 1 97 ? -5.560 7.901 -1.398 1.00 82.94 97 ASP A CA 1
ATOM 708 C C . ASP A 1 97 ? -4.875 8.428 -2.671 1.00 82.94 97 ASP A C 1
ATOM 710 O O . ASP A 1 97 ? -5.326 9.394 -3.281 1.00 82.94 97 ASP A O 1
ATOM 714 N N . PHE A 1 98 ? -3.784 7.785 -3.082 1.00 81.31 98 PHE A N 1
ATOM 715 C CA . PHE A 1 98 ? -3.026 8.094 -4.290 1.00 81.31 98 PHE A CA 1
ATOM 716 C C . PHE A 1 98 ? -2.858 6.848 -5.169 1.00 81.31 98 PHE A C 1
ATOM 718 O O . PHE A 1 98 ? -3.165 5.729 -4.766 1.00 81.31 98 PHE A O 1
ATOM 725 N N . ALA A 1 99 ? -2.383 7.055 -6.396 1.00 82.25 99 ALA A N 1
ATOM 726 C CA . ALA A 1 99 ? -2.411 6.046 -7.452 1.00 82.25 99 ALA A CA 1
ATOM 727 C C . ALA A 1 99 ? -1.491 4.832 -7.270 1.00 82.25 99 ALA A C 1
ATOM 729 O O . ALA A 1 99 ? -1.583 3.892 -8.044 1.00 82.25 99 ALA A O 1
ATOM 730 N N . THR A 1 100 ? -0.503 4.897 -6.378 1.00 86.69 100 THR A N 1
ATOM 731 C CA . THR A 1 100 ? 0.497 3.828 -6.235 1.00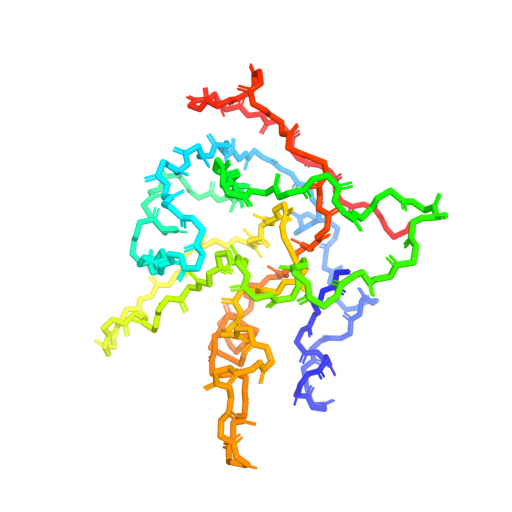 86.69 100 THR A CA 1
ATOM 732 C C . THR A 1 100 ? 1.375 4.061 -5.004 1.00 86.69 100 THR A C 1
ATOM 734 O O . THR A 1 100 ? 1.871 5.175 -4.850 1.00 86.69 100 THR A O 1
ATOM 737 N N . PRO A 1 101 ? 1.669 3.044 -4.168 1.00 88.38 101 PRO A N 1
ATOM 738 C CA . PRO A 1 101 ? 2.628 3.148 -3.067 1.00 88.38 101 PRO A CA 1
ATOM 739 C C . PRO A 1 101 ? 4.072 3.288 -3.565 1.00 88.38 101 PRO A C 1
ATOM 741 O O . PRO A 1 101 ? 4.936 3.769 -2.839 1.00 88.38 101 PRO A O 1
ATOM 744 N N . ASP A 1 102 ? 4.348 2.868 -4.797 1.00 90.88 102 ASP A N 1
ATOM 745 C CA . ASP A 1 102 ? 5.649 2.984 -5.446 1.00 90.88 102 ASP A CA 1
ATOM 746 C C . ASP A 1 102 ? 5.946 4.401 -5.958 1.00 90.88 102 ASP A C 1
ATOM 748 O O . ASP A 1 102 ? 5.041 5.216 -6.143 1.00 90.88 102 ASP A O 1
ATOM 752 N N . LEU A 1 103 ? 7.225 4.672 -6.251 1.00 88.44 103 LEU A N 1
ATOM 753 C CA . LEU A 1 103 ? 7.676 5.949 -6.817 1.00 88.44 103 LEU A CA 1
ATOM 754 C C . LEU A 1 103 ? 6.819 6.380 -8.019 1.00 88.44 103 LEU A C 1
ATOM 756 O O . LEU A 1 103 ? 6.433 5.531 -8.829 1.00 88.44 103 LEU A O 1
ATOM 760 N N . PRO A 1 104 ? 6.559 7.683 -8.202 1.00 82.88 104 PRO A N 1
ATOM 761 C CA . PRO A 1 104 ? 5.813 8.178 -9.353 1.00 82.88 104 PRO A CA 1
ATOM 762 C C . PRO A 1 104 ? 6.606 8.015 -10.657 1.00 82.88 104 PRO A C 1
ATOM 764 O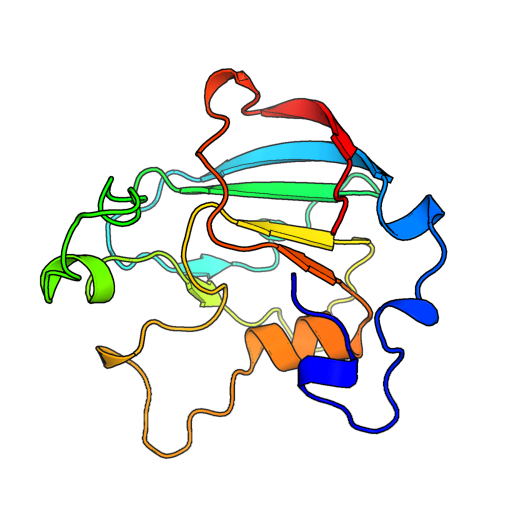 O . PRO A 1 104 ? 7.836 8.028 -10.661 1.00 82.88 104 PRO A O 1
ATOM 767 N N . THR A 1 105 ? 5.901 7.886 -11.787 1.00 82.69 105 THR A N 1
ATOM 768 C CA . THR A 1 105 ? 6.478 7.475 -13.082 1.00 82.69 105 THR A CA 1
ATOM 769 C C . THR A 1 105 ? 7.688 8.297 -13.529 1.00 82.69 105 THR A C 1
ATOM 771 O O . THR A 1 105 ? 8.653 7.723 -14.021 1.00 82.69 105 THR A O 1
ATOM 774 N N . TYR A 1 106 ? 7.681 9.614 -13.316 1.00 80.94 106 TYR A N 1
ATOM 775 C CA . TYR A 1 106 ? 8.780 10.505 -13.714 1.00 80.94 106 TYR A CA 1
ATOM 776 C C . TYR A 1 106 ? 10.078 10.301 -12.912 1.00 80.94 106 TYR A C 1
ATOM 778 O O . TYR A 1 106 ? 11.139 10.724 -13.361 1.00 80.94 106 TYR A O 1
ATOM 786 N N . GLN A 1 107 ? 10.010 9.661 -11.739 1.00 83.06 107 GLN A N 1
ATOM 787 C CA . GLN A 1 107 ? 11.178 9.319 -10.917 1.00 83.06 107 GLN A CA 1
ATOM 788 C C . GLN A 1 107 ? 11.682 7.891 -11.168 1.00 83.06 107 GLN A C 1
ATOM 790 O O . GLN A 1 107 ? 12.696 7.476 -10.606 1.00 83.06 107 GLN A O 1
ATOM 795 N N . ARG A 1 108 ? 10.971 7.103 -11.980 1.00 88.50 108 ARG A N 1
ATOM 796 C CA . ARG A 1 108 ? 11.322 5.705 -12.233 1.00 88.50 108 ARG A CA 1
ATOM 797 C C . ARG A 1 108 ? 12.459 5.620 -13.235 1.00 88.50 108 ARG A C 1
ATOM 799 O O . ARG A 1 108 ? 12.444 6.256 -14.283 1.00 88.50 108 ARG A O 1
ATOM 806 N N . THR A 1 109 ? 13.426 4.764 -12.932 1.00 91.62 109 THR A N 1
ATOM 807 C CA . THR A 1 109 ? 14.441 4.370 -13.910 1.00 91.62 109 THR A CA 1
ATOM 808 C C . THR A 1 109 ? 13.881 3.297 -14.845 1.00 91.62 109 THR A C 1
ATOM 810 O O . THR A 1 109 ? 12.888 2.642 -14.533 1.00 91.62 109 THR A O 1
ATOM 813 N N . ALA A 1 110 ? 14.559 3.033 -15.964 1.00 90.31 110 ALA A N 1
ATOM 814 C CA . ALA A 1 110 ? 14.193 1.932 -16.862 1.00 90.31 110 ALA A CA 1
ATOM 815 C C . ALA A 1 110 ? 14.236 0.541 -16.192 1.00 90.31 110 ALA A C 1
ATOM 817 O O . ALA A 1 110 ? 13.648 -0.406 -16.702 1.00 90.31 110 ALA A O 1
ATOM 818 N N . ARG A 1 111 ? 14.935 0.409 -15.055 1.00 92.44 111 ARG A N 1
ATOM 819 C CA . ARG A 1 111 ? 15.027 -0.829 -14.263 1.00 92.44 111 ARG A CA 1
ATOM 820 C C . ARG A 1 111 ? 14.056 -0.856 -13.083 1.00 92.44 111 ARG A C 1
ATOM 822 O O . ARG A 1 111 ? 14.176 -1.729 -12.232 1.00 92.44 111 ARG A O 1
ATOM 829 N N . PHE A 1 112 ? 13.150 0.115 -12.992 1.00 92.69 112 PHE A N 1
ATOM 830 C CA . PHE A 1 112 ? 12.187 0.179 -11.905 1.00 92.69 112 PHE A CA 1
ATOM 831 C C . PHE A 1 112 ? 11.265 -1.039 -11.936 1.00 92.69 112 PHE A C 1
ATOM 833 O O . PHE A 1 112 ? 10.588 -1.288 -12.932 1.00 92.69 112 PHE A O 1
ATOM 840 N N . ASP A 1 113 ? 11.226 -1.776 -10.833 1.00 93.56 113 ASP A N 1
ATOM 841 C CA . ASP A 1 113 ? 10.555 -3.066 -10.750 1.00 93.56 113 ASP A CA 1
ATOM 842 C C . ASP A 1 113 ? 9.474 -3.112 -9.665 1.00 93.56 113 ASP A C 1
ATOM 844 O O . ASP A 1 113 ? 9.096 -4.198 -9.249 1.00 93.56 113 ASP A O 1
ATOM 848 N N . TRP A 1 114 ? 8.939 -1.960 -9.246 1.00 93.75 114 TRP A N 1
ATOM 849 C CA . TRP A 1 114 ? 7.869 -1.859 -8.239 1.00 93.75 114 TRP A CA 1
ATOM 850 C C . TRP A 1 114 ? 8.253 -2.456 -6.874 1.00 93.75 114 TRP A C 1
ATOM 852 O O . TRP A 1 114 ? 7.571 -3.353 -6.362 1.00 93.75 114 TRP A O 1
ATOM 862 N N . PRO A 1 115 ? 9.369 -2.002 -6.276 1.00 93.19 115 PRO A N 1
ATOM 863 C CA . PRO A 1 115 ? 9.931 -2.615 -5.080 1.00 93.19 115 PRO A CA 1
ATOM 864 C C . PRO A 1 115 ? 8.967 -2.605 -3.887 1.00 93.19 115 PRO A C 1
ATOM 866 O O . PRO A 1 115 ? 8.939 -3.581 -3.133 1.00 93.19 115 PRO A O 1
ATOM 869 N N . ILE A 1 116 ? 8.142 -1.563 -3.726 1.00 91.88 116 ILE A N 1
ATOM 870 C CA . ILE A 1 116 ? 7.211 -1.464 -2.594 1.00 91.88 116 ILE A CA 1
ATOM 871 C C . ILE A 1 116 ? 6.070 -2.453 -2.763 1.00 91.88 116 ILE A C 1
ATOM 873 O O . ILE A 1 116 ? 5.812 -3.254 -1.863 1.00 91.88 116 ILE A O 1
ATOM 877 N N . ARG A 1 117 ? 5.413 -2.447 -3.924 1.00 93.12 117 ARG A N 1
ATOM 878 C CA . ARG A 1 117 ? 4.325 -3.377 -4.221 1.00 93.12 117 ARG A CA 1
ATOM 879 C C . ARG A 1 117 ? 4.799 -4.825 -4.154 1.00 93.12 117 ARG A C 1
ATOM 881 O O . ARG A 1 117 ? 4.161 -5.645 -3.495 1.00 93.12 117 ARG A O 1
ATOM 888 N N . ARG A 1 118 ? 5.968 -5.138 -4.724 1.00 93.94 118 ARG A N 1
ATOM 889 C CA . ARG A 1 118 ? 6.576 -6.475 -4.615 1.00 93.94 118 ARG A CA 1
ATOM 890 C C . ARG A 1 118 ? 6.844 -6.866 -3.172 1.00 93.94 118 ARG A C 1
ATOM 892 O O . ARG A 1 118 ? 6.528 -7.999 -2.807 1.00 93.94 118 ARG A O 1
ATOM 899 N N . TYR A 1 119 ? 7.398 -5.965 -2.363 1.00 91.88 119 TYR A N 1
ATOM 900 C CA . TYR A 1 119 ? 7.638 -6.221 -0.946 1.00 91.88 119 TYR A CA 1
ATOM 901 C C . TYR A 1 119 ? 6.328 -6.510 -0.201 1.00 91.88 119 TYR A C 1
ATOM 903 O O . TYR A 1 119 ? 6.227 -7.547 0.452 1.00 91.88 119 TYR A O 1
ATOM 911 N N . LEU A 1 120 ? 5.318 -5.646 -0.330 1.00 91.00 120 LEU A N 1
ATOM 912 C CA . LEU A 1 120 ? 4.030 -5.779 0.361 1.00 91.00 120 LEU A CA 1
ATOM 913 C C . LEU A 1 120 ? 3.312 -7.078 -0.020 1.00 91.00 120 LEU A C 1
ATOM 915 O O . LEU A 1 120 ? 2.987 -7.880 0.858 1.00 91.00 120 LEU A O 1
ATOM 919 N N . LEU A 1 121 ? 3.163 -7.336 -1.320 1.00 92.69 121 LEU A N 1
ATOM 920 C CA . LEU A 1 121 ? 2.470 -8.516 -1.836 1.00 92.69 121 LEU A CA 1
ATOM 921 C C . LEU A 1 121 ? 3.193 -9.823 -1.485 1.00 92.69 121 LEU A C 1
ATOM 923 O O . LEU A 1 121 ? 2.542 -10.818 -1.175 1.00 92.69 121 LEU A O 1
ATOM 927 N N . ARG A 1 122 ? 4.535 -9.826 -1.460 1.00 91.88 122 ARG A N 1
ATOM 928 C CA . ARG A 1 122 ? 5.323 -10.997 -1.030 1.00 91.88 122 ARG A CA 1
ATOM 929 C C . ARG A 1 122 ? 5.114 -11.336 0.444 1.00 91.88 122 ARG A C 1
ATOM 931 O O . ARG A 1 122 ? 5.208 -12.499 0.818 1.00 91.88 122 ARG A O 1
ATOM 938 N N . HIS A 1 123 ? 4.821 -10.333 1.268 1.00 88.75 123 HIS A N 1
ATOM 939 C CA . HIS A 1 123 ? 4.465 -10.512 2.678 1.00 88.75 123 HIS A CA 1
ATOM 940 C C . HIS A 1 123 ? 2.952 -10.666 2.881 1.00 88.75 123 HIS A C 1
ATOM 942 O O . HIS A 1 123 ? 2.470 -10.621 4.011 1.00 88.75 123 HIS A O 1
ATOM 948 N N . GLY A 1 124 ? 2.200 -10.850 1.793 1.00 88.94 124 GLY A N 1
ATOM 949 C CA . GLY A 1 124 ? 0.765 -11.065 1.817 1.00 88.94 124 GLY A CA 1
ATOM 950 C C . GLY A 1 124 ? -0.055 -9.818 2.126 1.00 88.94 124 GLY A C 1
ATOM 951 O O . GLY A 1 124 ? -1.249 -9.968 2.321 1.00 88.94 124 GLY A O 1
ATOM 952 N N . VAL A 1 125 ? 0.511 -8.612 2.168 1.00 89.75 125 VAL A N 1
ATOM 953 C CA . VAL A 1 125 ? -0.262 -7.380 2.398 1.00 89.75 125 VAL A CA 1
ATOM 954 C C . VAL A 1 125 ? -1.004 -7.005 1.119 1.00 89.75 125 VAL A C 1
ATOM 956 O O . VAL A 1 125 ? -0.360 -6.789 0.096 1.00 89.75 125 VAL A O 1
ATOM 959 N N . LEU A 1 126 ? -2.335 -6.917 1.174 1.00 91.38 126 LEU A N 1
ATOM 960 C CA . LEU A 1 126 ? -3.157 -6.437 0.056 1.00 91.38 126 LEU A CA 1
ATOM 961 C C . LEU A 1 126 ? -2.979 -4.924 -0.123 1.00 91.38 126 LEU A C 1
ATOM 963 O O . LEU A 1 126 ? -2.597 -4.233 0.824 1.00 91.38 126 LEU A O 1
ATOM 967 N N . ILE A 1 127 ? -3.241 -4.397 -1.318 1.00 91.19 127 ILE A N 1
ATOM 968 C CA . ILE A 1 127 ? -3.098 -2.959 -1.582 1.00 91.19 127 ILE A CA 1
ATOM 969 C C . ILE A 1 127 ? -4.382 -2.419 -2.199 1.00 91.19 127 ILE A C 1
ATOM 971 O O . ILE A 1 127 ? -4.865 -2.951 -3.197 1.00 91.19 127 ILE A O 1
ATOM 975 N N . THR A 1 128 ? -4.903 -1.328 -1.650 1.00 90.31 128 THR A N 1
ATOM 976 C CA . THR A 1 128 ? -6.014 -0.582 -2.245 1.00 90.31 128 THR A CA 1
ATOM 977 C C . THR A 1 128 ? -5.592 0.852 -2.503 1.00 90.31 128 THR A C 1
ATOM 979 O O . THR A 1 128 ? -5.092 1.538 -1.619 1.00 90.31 128 THR A O 1
ATOM 982 N N . GLU A 1 129 ? -5.786 1.299 -3.736 1.00 88.44 129 GLU A N 1
ATOM 983 C CA . GLU A 1 129 ? -5.298 2.577 -4.255 1.00 88.44 129 GLU A CA 1
ATOM 984 C C . GLU A 1 129 ? -6.477 3.455 -4.665 1.00 88.44 129 GLU A C 1
ATOM 986 O O . GLU A 1 129 ? -7.611 2.973 -4.749 1.00 88.44 129 GLU A O 1
ATOM 991 N N . HIS A 1 130 ? -6.209 4.731 -4.949 1.00 84.81 130 HIS A N 1
ATOM 992 C CA . HIS A 1 130 ? -7.221 5.674 -5.440 1.00 84.81 130 HIS A CA 1
ATOM 993 C C . HIS A 1 130 ? -8.406 5.893 -4.485 1.00 84.81 130 HIS A C 1
ATOM 995 O O . HIS A 1 130 ? -9.517 6.223 -4.910 1.00 84.81 130 HIS A O 1
ATOM 1001 N N . LEU A 1 131 ? -8.206 5.710 -3.177 1.00 82.00 131 LEU A N 1
ATOM 1002 C CA . LEU A 1 131 ? -9.268 5.976 -2.216 1.00 82.00 131 LEU A CA 1
ATOM 1003 C C . LEU A 1 131 ? -9.536 7.471 -2.096 1.00 82.00 131 LEU A C 1
ATOM 1005 O O . LEU A 1 131 ? -8.628 8.296 -2.081 1.00 82.00 131 LEU A O 1
ATOM 1009 N N . LYS A 1 132 ? -10.803 7.833 -1.902 1.00 81.31 132 LYS A N 1
ATOM 1010 C CA . LYS A 1 132 ? -11.123 9.191 -1.469 1.00 81.31 132 LYS A CA 1
ATOM 1011 C C . LYS A 1 132 ? -10.501 9.427 -0.081 1.00 81.31 132 LYS A C 1
ATOM 1013 O O . LYS A 1 132 ? -10.682 8.578 0.798 1.00 81.31 132 LYS A O 1
ATOM 1018 N N . PRO A 1 133 ? -9.833 10.571 0.156 1.00 71.50 133 PRO A N 1
ATOM 1019 C CA . PRO A 1 133 ? -9.310 10.892 1.475 1.00 71.50 133 PRO A CA 1
ATOM 1020 C C . PRO A 1 133 ? -10.425 10.886 2.527 1.00 71.50 133 PRO A C 1
ATOM 1022 O O . PRO A 1 133 ? -11.454 11.550 2.379 1.00 71.50 133 PRO A O 1
ATOM 1025 N N . THR A 1 134 ? -10.209 10.151 3.612 1.00 73.44 134 THR A N 1
ATOM 1026 C CA . THR A 1 134 ? -11.115 10.030 4.763 1.00 73.44 134 THR A CA 1
ATOM 1027 C C . THR A 1 134 ? -10.615 10.893 5.922 1.00 73.44 134 THR A C 1
ATOM 1029 O O . THR A 1 134 ? -10.531 10.451 7.062 1.00 73.44 134 THR A O 1
ATOM 1032 N N . THR A 1 135 ? -10.279 12.157 5.656 1.00 71.50 135 THR A N 1
ATOM 1033 C CA . THR A 1 135 ? -9.663 13.071 6.642 1.00 71.50 135 THR A CA 1
ATOM 1034 C C . THR A 1 135 ? -10.467 13.221 7.941 1.00 71.50 135 THR A C 1
ATOM 1036 O O . THR A 1 135 ? -9.882 13.364 9.009 1.00 71.50 135 THR A O 1
ATOM 1039 N N . GLY A 1 136 ? -11.798 13.090 7.898 1.00 80.00 136 GLY A N 1
ATOM 1040 C CA . GLY A 1 136 ? -12.649 13.062 9.100 1.00 80.00 136 GLY A CA 1
ATOM 1041 C C . GLY A 1 136 ? -12.467 11.829 10.006 1.00 80.00 136 GLY A C 1
ATOM 1042 O O . GLY A 1 136 ? -12.936 11.828 11.146 1.00 80.00 136 GLY A O 1
ATOM 1043 N N . LEU A 1 137 ? -11.791 10.786 9.516 1.00 80.12 137 LEU A N 1
ATOM 1044 C CA . LEU A 1 137 ? -11.423 9.569 10.244 1.00 80.12 137 LEU A CA 1
ATOM 1045 C C . LEU A 1 137 ? -9.943 9.549 10.655 1.00 80.12 137 LEU A C 1
ATOM 1047 O O . LEU A 1 137 ? -9.506 8.574 11.263 1.00 80.12 137 LEU A O 1
ATOM 1051 N N . ALA A 1 138 ? -9.171 10.600 10.362 1.00 82.44 138 ALA A N 1
ATOM 1052 C CA . ALA A 1 138 ? -7.758 10.669 10.718 1.00 82.44 138 ALA A CA 1
ATOM 1053 C C . ALA A 1 138 ? -7.537 10.443 12.226 1.00 82.44 138 ALA A C 1
ATOM 1055 O O . ALA A 1 138 ? -8.197 11.049 13.071 1.00 82.44 138 ALA A O 1
ATOM 1056 N N . GLY A 1 139 ? -6.617 9.534 12.557 1.00 78.50 139 GLY A N 1
ATOM 1057 C CA . GLY A 1 139 ? -6.311 9.123 13.929 1.00 78.50 139 GLY A CA 1
ATOM 1058 C C . GLY A 1 139 ? -7.394 8.271 14.598 1.00 78.50 139 GLY A C 1
ATOM 1059 O O . GLY A 1 139 ? -7.247 7.921 15.767 1.00 78.50 139 GLY A O 1
ATOM 1060 N N . ARG A 1 140 ? -8.481 7.930 13.893 1.00 81.62 140 ARG A N 1
ATOM 1061 C CA . ARG A 1 140 ? -9.582 7.124 14.429 1.00 81.62 140 ARG A CA 1
ATOM 1062 C C . ARG A 1 140 ? -9.471 5.678 13.977 1.00 81.62 140 ARG A C 1
ATOM 1064 O O . ARG A 1 140 ? -9.033 5.377 12.865 1.00 81.62 140 ARG A O 1
ATOM 1071 N N . HIS A 1 141 ? -9.935 4.795 14.853 1.00 84.00 141 HIS A N 1
ATOM 1072 C CA . HIS A 1 141 ? -10.240 3.427 14.481 1.00 84.00 141 HIS A CA 1
ATOM 1073 C C . HIS A 1 141 ? -11.565 3.392 13.717 1.00 84.00 141 HIS A C 1
ATOM 1075 O O . HIS A 1 141 ? -12.524 4.062 14.105 1.00 84.00 141 HIS A O 1
ATOM 1081 N N . ALA A 1 142 ? -11.611 2.614 12.643 1.00 85.44 142 ALA A N 1
ATOM 1082 C CA . ALA A 1 142 ? -12.806 2.397 11.839 1.00 85.44 142 ALA A CA 1
ATOM 1083 C C . ALA A 1 142 ? -12.875 0.937 11.388 1.00 85.44 142 ALA A C 1
ATOM 1085 O O . ALA A 1 142 ? -11.852 0.251 11.336 1.00 85.44 142 ALA A O 1
ATOM 1086 N N . GLU A 1 143 ? -14.079 0.483 11.056 1.00 87.56 143 GLU A N 1
ATOM 1087 C CA . GLU A 1 143 ? -14.262 -0.775 10.341 1.00 87.56 143 GLU A CA 1
ATOM 1088 C C . GLU A 1 143 ? -14.047 -0.522 8.850 1.00 87.56 143 GLU A C 1
ATOM 1090 O O . GLU A 1 143 ? -14.673 0.366 8.265 1.00 87.56 143 GLU A O 1
ATOM 1095 N N . PHE A 1 144 ? -13.150 -1.289 8.244 1.00 86.38 144 PHE A N 1
ATOM 1096 C CA . PHE A 1 144 ? -12.890 -1.251 6.815 1.00 86.38 144 PHE A CA 1
ATOM 1097 C C . PHE A 1 144 ? -13.580 -2.428 6.145 1.00 86.38 144 PHE A C 1
ATOM 1099 O O . PHE A 1 144 ? -13.589 -3.536 6.674 1.00 86.38 144 PHE A O 1
ATOM 1106 N N . ILE A 1 145 ? -14.159 -2.183 4.973 1.00 88.88 145 ILE A N 1
ATOM 1107 C CA . ILE A 1 145 ? -14.784 -3.211 4.147 1.00 88.88 145 ILE A CA 1
ATOM 1108 C C . ILE A 1 145 ? -14.380 -2.926 2.706 1.00 88.88 145 ILE A C 1
ATOM 1110 O O . ILE A 1 145 ? -14.774 -1.908 2.137 1.00 88.88 145 ILE A O 1
ATOM 1114 N N . PHE A 1 146 ? -13.623 -3.840 2.116 1.00 83.00 146 PHE A N 1
ATOM 1115 C CA . PHE A 1 146 ? -13.199 -3.780 0.729 1.00 83.00 146 PHE A CA 1
ATOM 1116 C C . PHE A 1 146 ? -13.908 -4.889 -0.040 1.00 83.00 146 PHE A C 1
ATOM 1118 O O . PHE A 1 146 ? -13.667 -6.073 0.175 1.00 83.00 146 PHE A O 1
ATOM 1125 N N . ARG A 1 147 ? -14.842 -4.506 -0.913 1.00 75.31 147 ARG A N 1
ATOM 1126 C CA . ARG A 1 147 ? -15.552 -5.444 -1.786 1.00 75.31 147 ARG A CA 1
ATOM 1127 C C . ARG A 1 147 ? -15.184 -5.160 -3.242 1.00 75.31 147 ARG A C 1
ATOM 1129 O O . ARG A 1 147 ? -15.047 -3.983 -3.578 1.00 75.31 147 ARG A O 1
ATOM 1136 N N . PRO A 1 148 ? -14.987 -6.206 -4.056 1.00 62.34 148 PRO A N 1
ATOM 1137 C CA . PRO A 1 148 ? -14.786 -6.071 -5.492 1.00 62.34 148 PRO A CA 1
ATOM 1138 C C . PRO A 1 148 ? -16.047 -5.535 -6.181 1.00 62.34 148 PRO A C 1
ATOM 1140 O O . PRO A 1 148 ? -17.164 -5.773 -5.657 1.00 62.34 148 PRO A O 1
#

Organism: NCBI:txid1219028

Mean predicted aligned error: 7.58 Å

Secondary structure (DSSP, 8-state):
-B-GGGT-TTS--GGGS-GGGSEEEEEEEEE---TT-EEETTTTT-S-SEEEEEEETT--STTSTT----HHHHSS--EEEPPPTT----EEEEEESSS-SSPPGGG--TT---HHHHHHHHTT-EEE-SPPP-GGGBT-EEEEE---